Protein AF-A0A1C5XMW9-F1 (afdb_monomer_lite)

Structure (mmCIF, N/CA/C/O backbone):
data_AF-A0A1C5XMW9-F1
#
_entry.id   AF-A0A1C5XMW9-F1
#
loop_
_atom_site.group_PDB
_atom_site.id
_atom_site.type_symbol
_atom_site.label_atom_id
_atom_site.label_alt_id
_atom_site.label_comp_id
_atom_site.label_asym_id
_atom_site.label_entity_id
_atom_site.label_seq_id
_atom_site.pdbx_PDB_ins_code
_atom_site.Cartn_x
_atom_site.Cartn_y
_atom_site.Cartn_z
_atom_site.occupancy
_atom_site.B_iso_or_equiv
_atom_site.auth_seq_id
_atom_site.auth_comp_id
_atom_site.auth_asym_id
_atom_site.auth_atom_id
_atom_site.pdbx_PDB_model_num
ATOM 1 N N . MET A 1 1 ? 2.499 0.140 -16.676 1.00 60.25 1 MET A N 1
ATOM 2 C CA . MET A 1 1 ? 1.889 1.452 -16.329 1.00 60.25 1 MET A CA 1
ATOM 3 C C . MET A 1 1 ? 0.634 1.332 -15.449 1.00 60.25 1 MET A C 1
ATOM 5 O O . MET A 1 1 ? 0.119 2.369 -15.043 1.00 60.25 1 MET A O 1
ATOM 9 N N . VAL A 1 2 ? 0.152 0.121 -15.129 1.00 80.31 2 VAL A N 1
ATOM 10 C CA . VAL A 1 2 ? -1.081 -0.099 -14.345 1.00 80.31 2 VAL A CA 1
ATOM 11 C C . VAL A 1 2 ? -0.810 -0.021 -12.836 1.00 80.31 2 VAL A C 1
ATOM 13 O O . VAL A 1 2 ? -1.486 0.721 -12.133 1.00 80.31 2 VAL A O 1
ATOM 16 N N . PHE A 1 3 ? 0.276 -0.637 -12.359 1.00 84.88 3 PHE A N 1
ATOM 17 C CA . PHE A 1 3 ? 0.562 -0.752 -10.922 1.00 84.88 3 PHE A CA 1
ATOM 18 C C . PHE A 1 3 ? 0.608 0.592 -10.155 1.00 84.88 3 PHE A C 1
ATOM 20 O O . PHE A 1 3 ? -0.081 0.727 -9.143 1.00 84.88 3 PHE A O 1
ATOM 27 N N . PRO A 1 4 ? 1.310 1.650 -10.623 1.00 86.88 4 PRO A N 1
ATOM 28 C CA . PRO A 1 4 ? 1.319 2.933 -9.910 1.00 86.88 4 PRO A CA 1
ATOM 29 C C . PRO A 1 4 ? -0.053 3.615 -9.838 1.00 86.88 4 PRO A C 1
ATOM 31 O O . PRO A 1 4 ? -0.305 4.387 -8.911 1.00 86.88 4 PRO A O 1
ATOM 34 N N . LYS A 1 5 ? -0.937 3.353 -10.812 1.00 88.81 5 LYS A N 1
ATOM 35 C CA . LYS A 1 5 ? -2.299 3.899 -10.820 1.00 88.81 5 LYS A CA 1
ATOM 36 C C . LYS A 1 5 ? -3.150 3.233 -9.747 1.00 88.81 5 LYS A C 1
ATOM 38 O O . LYS A 1 5 ? -3.806 3.948 -8.995 1.00 88.81 5 LYS A O 1
ATOM 43 N N . GLU A 1 6 ? -3.066 1.912 -9.614 1.00 91.00 6 GLU A N 1
ATOM 44 C CA . GLU A 1 6 ? -3.823 1.180 -8.594 1.00 91.00 6 GLU 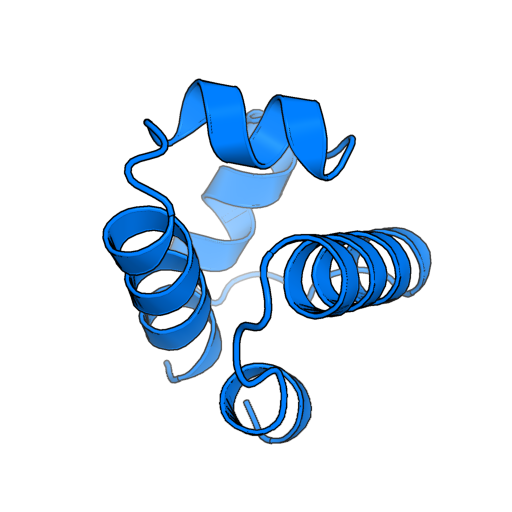A CA 1
ATOM 45 C C . GLU A 1 6 ? -3.342 1.510 -7.179 1.00 91.00 6 GLU A C 1
ATOM 47 O O . GLU A 1 6 ? -4.158 1.799 -6.307 1.00 91.00 6 GLU A O 1
ATOM 52 N N . ILE A 1 7 ? -2.028 1.637 -6.962 1.00 90.69 7 ILE A N 1
ATOM 53 C CA . ILE A 1 7 ? -1.494 2.108 -5.673 1.00 90.69 7 ILE A CA 1
ATOM 54 C C . ILE A 1 7 ? -1.999 3.516 -5.336 1.00 90.69 7 ILE A C 1
ATOM 56 O O . ILE A 1 7 ? -2.402 3.787 -4.203 1.00 90.69 7 ILE A O 1
ATOM 60 N N . LYS A 1 8 ? -2.028 4.426 -6.320 1.00 91.19 8 LYS A N 1
ATOM 61 C CA . LYS A 1 8 ? -2.582 5.771 -6.119 1.00 91.19 8 LYS A CA 1
ATOM 62 C C . LYS A 1 8 ? -4.077 5.719 -5.786 1.00 91.19 8 LYS A C 1
ATOM 64 O O . LYS A 1 8 ? -4.507 6.456 -4.900 1.00 91.19 8 LYS A O 1
ATOM 69 N N . ARG A 1 9 ? -4.844 4.862 -6.463 1.00 93.25 9 ARG A N 1
ATOM 70 C CA . ARG A 1 9 ? -6.284 4.665 -6.241 1.00 93.25 9 ARG A CA 1
ATOM 71 C C . ARG A 1 9 ? -6.569 4.154 -4.828 1.00 93.25 9 ARG A C 1
ATOM 73 O O . ARG A 1 9 ? -7.387 4.759 -4.140 1.00 93.25 9 ARG A O 1
ATOM 80 N N . ILE A 1 10 ? -5.880 3.097 -4.393 1.00 94.06 10 ILE A N 1
ATOM 81 C CA . ILE A 1 10 ? -6.006 2.521 -3.043 1.00 94.06 10 ILE A CA 1
ATOM 82 C C . ILE A 1 10 ? -5.725 3.592 -1.991 1.00 94.06 10 ILE A C 1
ATOM 84 O O . ILE A 1 10 ? -6.560 3.861 -1.130 1.00 94.06 10 ILE A O 1
ATOM 88 N N . ARG A 1 11 ? -4.591 4.286 -2.124 1.00 93.75 11 ARG A N 1
ATOM 89 C CA . ARG A 1 11 ? -4.191 5.347 -1.199 1.00 93.75 11 ARG A CA 1
ATOM 90 C C . ARG A 1 11 ? -5.242 6.454 -1.079 1.00 93.75 11 ARG A C 1
ATOM 92 O O . ARG A 1 11 ? -5.539 6.901 0.025 1.00 93.75 11 ARG A O 1
ATOM 99 N N . GLN A 1 12 ? -5.784 6.915 -2.208 1.00 94.06 12 GLN A N 1
ATOM 100 C CA . GLN A 1 12 ? -6.792 7.976 -2.224 1.00 94.06 12 GLN A CA 1
ATOM 101 C C . GLN A 1 12 ? -8.125 7.526 -1.619 1.00 94.06 12 GLN A C 1
ATOM 103 O O . GLN A 1 12 ? -8.749 8.322 -0.927 1.00 94.06 12 GLN A O 1
ATOM 108 N N . ARG A 1 13 ? -8.539 6.268 -1.828 1.00 93.81 13 ARG A N 1
ATOM 109 C CA . ARG A 1 13 ? -9.750 5.713 -1.200 1.00 93.81 13 ARG A CA 1
ATOM 110 C C . ARG A 1 13 ? -9.645 5.635 0.319 1.00 93.81 13 ARG A C 1
ATOM 112 O O . ARG A 1 13 ? -10.637 5.878 0.992 1.00 93.81 13 ARG A O 1
ATOM 119 N N . CYS A 1 14 ? -8.457 5.344 0.840 1.00 94.25 14 CYS A N 1
ATOM 120 C CA . CYS A 1 14 ? -8.225 5.281 2.281 1.00 94.25 14 CYS A CA 1
ATOM 121 C C . CYS A 1 14 ? -7.861 6.639 2.907 1.00 94.25 14 CYS A C 1
ATOM 123 O O . CYS A 1 14 ? -7.628 6.697 4.107 1.00 94.25 14 CYS A O 1
ATOM 125 N N . PHE A 1 15 ? -7.789 7.724 2.124 1.00 94.38 15 PHE A N 1
ATOM 126 C CA . PHE A 1 15 ? -7.383 9.064 2.581 1.00 94.38 15 PHE A CA 1
ATOM 127 C C . PHE A 1 15 ? -5.955 9.161 3.156 1.00 94.38 15 PHE A C 1
ATOM 129 O O . PHE A 1 15 ? -5.671 10.028 3.977 1.00 94.38 15 PHE A O 1
ATOM 136 N N . PHE A 1 16 ? -5.025 8.327 2.682 1.00 93.81 16 PHE A N 1
ATOM 137 C CA . PHE A 1 16 ? -3.627 8.360 3.132 1.00 93.81 16 PHE A CA 1
ATOM 138 C C . PHE A 1 16 ? -2.782 9.340 2.311 1.00 93.81 16 PHE A C 1
ATOM 140 O O . PHE A 1 16 ? -2.933 9.453 1.084 1.00 93.81 16 PHE A O 1
ATOM 147 N N . THR A 1 17 ? -1.809 10.004 2.940 1.00 92.38 17 THR A N 1
ATOM 148 C CA . THR A 1 17 ? -0.725 10.643 2.182 1.00 92.38 17 THR A CA 1
ATOM 149 C C . THR A 1 17 ? 0.203 9.578 1.592 1.00 92.38 17 THR A C 1
ATOM 151 O O . THR A 1 17 ? 0.092 8.385 1.879 1.00 92.38 17 THR A O 1
ATOM 154 N N . GLN A 1 18 ? 1.094 9.975 0.680 1.00 87.94 18 GLN A N 1
ATOM 155 C CA . GLN A 1 18 ? 2.025 9.022 0.073 1.00 87.94 18 GLN A CA 1
ATOM 156 C C . GLN A 1 18 ? 2.976 8.416 1.110 1.00 87.94 18 GLN A C 1
ATOM 158 O O . GLN A 1 18 ? 3.277 7.230 1.022 1.00 87.94 18 GLN A O 1
ATOM 163 N N . GLN A 1 19 ? 3.416 9.219 2.078 1.00 90.19 19 GLN A N 1
ATOM 164 C CA . GLN A 1 19 ? 4.302 8.764 3.137 1.00 90.19 19 GLN A CA 1
ATOM 165 C C . GLN A 1 19 ? 3.572 7.809 4.085 1.00 90.19 19 GLN A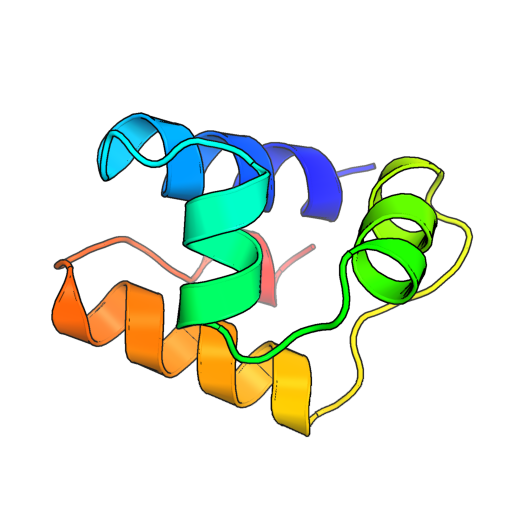 C 1
ATOM 167 O O . GLN A 1 19 ? 4.023 6.676 4.233 1.00 90.19 19 GLN A O 1
ATOM 172 N N . ASP A 1 20 ? 2.405 8.208 4.600 1.00 93.25 20 ASP A N 1
ATOM 173 C CA . ASP A 1 20 ? 1.628 7.388 5.542 1.00 93.25 20 ASP A CA 1
ATOM 174 C C . ASP A 1 20 ? 1.294 6.015 4.952 1.00 93.25 20 ASP A C 1
ATOM 176 O O . ASP A 1 20 ? 1.381 4.996 5.628 1.00 93.25 20 ASP A O 1
ATOM 180 N N . PHE A 1 21 ? 0.935 5.965 3.664 1.00 93.31 21 PHE A N 1
ATOM 181 C CA . PHE A 1 21 ? 0.619 4.699 3.008 1.00 93.31 21 PHE A CA 1
ATOM 182 C C . PHE A 1 21 ? 1.833 3.767 2.950 1.00 93.31 21 PHE A C 1
ATOM 184 O O . PHE A 1 21 ? 1.697 2.571 3.189 1.00 93.31 21 PHE A O 1
ATOM 191 N N . PHE A 1 22 ? 3.017 4.293 2.626 1.00 91.25 22 PHE A N 1
ATOM 192 C CA . PHE A 1 22 ? 4.228 3.477 2.532 1.00 91.25 22 PHE A CA 1
ATOM 193 C C . PHE A 1 22 ? 4.749 3.036 3.897 1.00 91.25 22 PHE A C 1
ATOM 195 O O . PHE A 1 22 ? 5.234 1.912 4.013 1.00 91.25 22 PHE A O 1
ATOM 202 N N . GLU A 1 23 ? 4.589 3.868 4.924 1.00 92.81 23 GLU A N 1
ATOM 203 C CA . GLU A 1 23 ? 4.830 3.471 6.311 1.00 92.81 23 GLU A CA 1
ATOM 204 C C . GLU A 1 23 ? 3.877 2.342 6.734 1.00 92.81 23 GLU A C 1
ATOM 206 O O . GLU A 1 23 ? 4.339 1.324 7.250 1.00 92.81 23 GLU A O 1
ATOM 211 N N . GLU A 1 24 ? 2.584 2.451 6.411 1.00 94.06 24 GLU A N 1
ATOM 212 C CA . GLU A 1 24 ? 1.571 1.438 6.738 1.00 94.06 24 GLU A CA 1
ATOM 213 C C . GLU A 1 24 ? 1.836 0.087 6.046 1.00 94.06 24 GLU A C 1
ATOM 215 O O . GLU A 1 24 ? 1.726 -0.960 6.680 1.00 94.06 24 GLU A O 1
ATOM 220 N N . ILE A 1 25 ? 2.252 0.075 4.771 1.00 93.56 25 ILE A N 1
ATOM 221 C CA . ILE A 1 25 ? 2.649 -1.171 4.080 1.00 93.56 25 ILE A CA 1
ATOM 222 C C . ILE A 1 25 ? 4.101 -1.592 4.372 1.00 93.56 25 ILE A C 1
ATOM 224 O O . ILE A 1 25 ? 4.609 -2.524 3.746 1.00 93.56 25 ILE A O 1
ATOM 228 N N . GLN A 1 26 ? 4.788 -0.914 5.297 1.00 93.44 26 GLN A N 1
ATOM 229 C CA . GLN A 1 26 ? 6.175 -1.175 5.702 1.00 93.44 26 GLN A CA 1
ATOM 230 C C . GLN A 1 26 ? 7.177 -1.184 4.533 1.00 93.44 26 GLN A C 1
ATOM 232 O O . GLN A 1 26 ? 8.097 -2.003 4.467 1.00 93.44 26 GLN A O 1
ATOM 237 N N . VAL A 1 27 ? 7.004 -0.265 3.583 1.00 90.31 27 VAL A N 1
ATOM 238 C CA . VAL A 1 27 ? 7.893 -0.084 2.432 1.00 90.31 27 VAL A CA 1
ATOM 239 C C . VAL A 1 27 ? 8.618 1.247 2.562 1.00 90.31 27 VAL A C 1
ATOM 241 O O . VAL A 1 27 ? 8.011 2.301 2.694 1.00 90.31 27 VAL A O 1
ATOM 244 N N . ALA A 1 28 ? 9.947 1.225 2.456 1.00 86.94 28 AL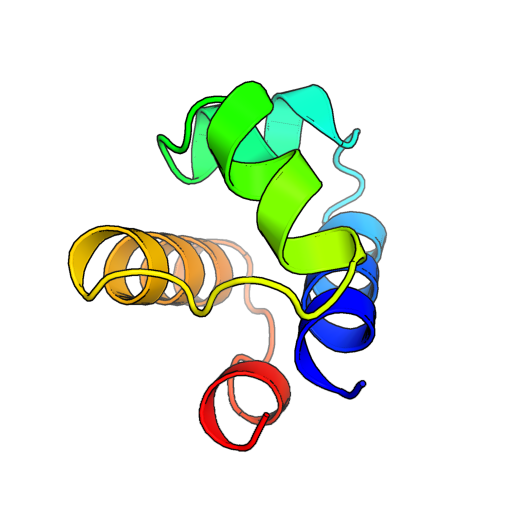A A N 1
ATOM 245 C CA . ALA A 1 28 ? 10.725 2.458 2.463 1.00 86.94 28 ALA A CA 1
ATOM 246 C C . ALA A 1 28 ? 10.345 3.364 1.276 1.00 86.94 28 ALA A C 1
ATOM 248 O O . ALA A 1 28 ? 10.283 2.910 0.128 1.00 86.94 28 ALA A O 1
ATOM 249 N N 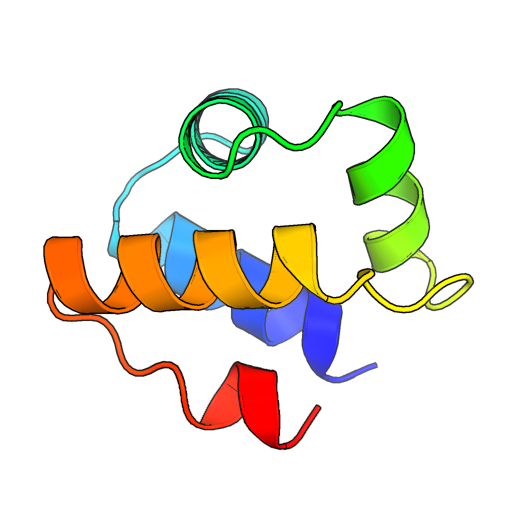. PHE A 1 29 ? 10.188 4.666 1.528 1.00 81.19 29 PHE A N 1
ATOM 250 C CA . PHE A 1 29 ? 9.812 5.665 0.518 1.00 81.19 29 PHE A CA 1
ATOM 251 C C . PHE A 1 29 ? 10.708 5.633 -0.737 1.00 81.19 29 PHE A C 1
ATOM 253 O O . PHE A 1 29 ? 10.236 5.731 -1.871 1.00 81.19 29 PHE A O 1
ATOM 260 N N . THR A 1 30 ? 12.012 5.406 -0.554 1.00 83.69 30 THR A N 1
ATOM 261 C CA . THR A 1 30 ? 12.994 5.268 -1.644 1.00 83.69 30 THR A CA 1
ATOM 262 C C . THR A 1 30 ? 12.712 4.077 -2.563 1.00 83.69 30 THR A C 1
ATOM 264 O O . THR A 1 30 ? 12.984 4.154 -3.762 1.00 83.69 30 THR A O 1
ATOM 267 N N . THR A 1 31 ? 12.148 2.993 -2.027 1.00 84.31 31 THR A N 1
ATOM 268 C CA . THR A 1 31 ? 11.743 1.803 -2.788 1.00 84.31 31 THR A CA 1
ATOM 269 C C . THR A 1 31 ? 10.463 2.080 -3.561 1.00 84.31 31 THR A C 1
ATOM 271 O O . THR A 1 31 ? 10.393 1.804 -4.758 1.00 84.31 31 THR A O 1
ATOM 274 N N . ALA A 1 32 ? 9.479 2.704 -2.919 1.00 79.81 32 ALA A N 1
ATOM 275 C CA . ALA A 1 32 ? 8.202 2.998 -3.548 1.00 79.81 32 ALA A CA 1
ATOM 276 C C . ALA A 1 32 ? 8.306 4.027 -4.690 1.00 79.81 32 ALA A C 1
ATOM 278 O O . ALA A 1 32 ? 7.644 3.888 -5.721 1.00 79.81 32 ALA A O 1
ATOM 279 N N . ASN A 1 33 ? 9.219 5.000 -4.584 1.00 80.12 33 ASN A N 1
ATOM 280 C CA . ASN A 1 33 ? 9.521 5.924 -5.684 1.00 80.12 33 ASN A CA 1
ATOM 281 C C . ASN A 1 33 ? 10.009 5.212 -6.957 1.00 80.12 33 ASN A C 1
ATOM 283 O O . ASN A 1 33 ? 9.825 5.728 -8.061 1.00 80.12 33 ASN A O 1
ATOM 287 N N . ARG A 1 34 ? 10.580 4.004 -6.845 1.00 81.06 34 ARG A N 1
ATOM 288 C CA . ARG A 1 34 ? 10.985 3.205 -8.014 1.00 81.06 34 ARG A CA 1
ATOM 289 C C . ARG A 1 34 ? 9.799 2.551 -8.723 1.00 81.06 34 ARG A C 1
ATOM 291 O O . ARG A 1 34 ? 9.865 2.361 -9.939 1.00 81.06 34 ARG A O 1
ATOM 298 N N . TRP A 1 35 ? 8.705 2.275 -8.008 1.00 81.19 35 TRP A N 1
ATOM 299 C CA . TRP A 1 35 ? 7.471 1.753 -8.605 1.00 81.19 35 TRP A CA 1
ATOM 300 C C . TRP A 1 35 ? 6.828 2.784 -9.535 1.00 81.19 35 TRP A C 1
ATOM 302 O O . TRP A 1 35 ? 6.402 2.437 -10.635 1.00 81.19 35 TRP A O 1
ATOM 312 N N . GLY A 1 36 ? 6.840 4.067 -9.149 1.00 66.06 36 GLY A N 1
ATOM 313 C CA . GLY A 1 36 ? 6.242 5.167 -9.919 1.00 66.06 36 GLY A CA 1
ATOM 314 C C . GLY A 1 36 ? 6.813 5.349 -11.331 1.00 66.06 36 GLY A C 1
ATOM 315 O O . GLY A 1 36 ? 6.094 5.765 -12.234 1.00 66.06 36 GLY A O 1
ATOM 316 N N . GLY A 1 37 ? 8.078 4.974 -11.547 1.00 64.94 37 GLY A N 1
ATOM 317 C CA . GLY A 1 37 ? 8.725 5.022 -12.862 1.00 64.94 37 GLY A CA 1
ATOM 318 C C . GLY A 1 37 ? 8.576 3.752 -13.704 1.00 64.94 37 GLY A C 1
ATOM 319 O O . GLY A 1 37 ? 9.172 3.682 -14.774 1.00 64.94 37 GLY A O 1
ATOM 320 N N . GLY A 1 38 ? 7.872 2.719 -13.217 1.00 63.44 38 GLY A N 1
ATOM 321 C CA . GLY A 1 38 ? 7.803 1.406 -13.875 1.00 63.44 38 GLY A CA 1
ATOM 322 C C . GLY A 1 38 ? 9.142 0.660 -13.921 1.00 63.44 38 GLY A C 1
ATOM 323 O O . GLY A 1 38 ? 9.269 -0.330 -14.635 1.00 63.44 38 GLY A O 1
ATOM 324 N N . LYS A 1 39 ? 10.147 1.132 -13.171 1.00 65.19 39 LYS A N 1
ATOM 325 C CA . LYS A 1 39 ? 11.519 0.606 -13.202 1.00 65.19 39 LYS A CA 1
ATOM 326 C C . LYS A 1 39 ? 11.681 -0.673 -12.386 1.00 65.19 39 LYS A C 1
ATOM 328 O O . LYS A 1 39 ? 12.698 -1.349 -12.510 1.00 65.19 39 LYS A O 1
ATOM 333 N N . THR A 1 40 ? 10.747 -0.979 -11.486 1.00 72.56 40 THR A N 1
ATOM 334 C CA . THR A 1 40 ? 10.872 -2.131 -10.586 1.00 72.56 40 THR A CA 1
ATOM 335 C C . THR A 1 40 ? 9.502 -2.587 -10.101 1.00 72.56 40 THR A C 1
ATOM 337 O O . THR A 1 40 ? 8.660 -1.752 -9.767 1.00 72.56 40 THR A O 1
ATOM 340 N N . LYS A 1 41 ? 9.291 -3.906 -10.050 1.00 77.25 41 LYS A N 1
ATOM 341 C CA . LYS A 1 41 ? 8.113 -4.517 -9.425 1.00 77.25 41 LYS A CA 1
ATOM 342 C C . LYS A 1 41 ? 8.298 -4.595 -7.899 1.00 77.25 41 LYS A C 1
ATOM 344 O O . LYS A 1 41 ? 9.443 -4.644 -7.437 1.00 77.25 41 LYS A O 1
ATOM 349 N N . PRO A 1 42 ? 7.216 -4.604 -7.106 1.00 85.88 42 PRO A N 1
ATOM 350 C CA . PRO A 1 42 ? 7.295 -4.914 -5.682 1.00 85.88 42 PRO A CA 1
ATOM 351 C C . PRO A 1 42 ? 7.841 -6.327 -5.467 1.00 85.88 42 PRO A C 1
ATOM 353 O O . PRO A 1 42 ? 7.630 -7.216 -6.291 1.00 85.88 42 PRO A O 1
ATOM 356 N N . ASN A 1 43 ? 8.526 -6.546 -4.347 1.00 88.31 43 ASN A N 1
ATOM 357 C CA . ASN A 1 43 ? 8.864 -7.900 -3.914 1.00 88.31 43 ASN A CA 1
ATOM 358 C C . ASN A 1 43 ? 7.651 -8.566 -3.235 1.00 88.31 43 ASN A C 1
ATOM 360 O O . ASN A 1 43 ? 6.643 -7.914 -2.958 1.00 88.31 43 ASN A O 1
ATOM 364 N N . PHE A 1 44 ? 7.753 -9.863 -2.940 1.00 88.69 44 PHE A N 1
ATOM 365 C CA . PHE A 1 44 ? 6.655 -10.614 -2.322 1.00 88.69 44 PHE A CA 1
ATOM 366 C C . PHE A 1 44 ? 6.208 -10.049 -0.968 1.00 88.69 44 PHE A C 1
ATOM 368 O O . PHE A 1 44 ? 5.009 -10.020 -0.706 1.00 88.69 44 PHE A O 1
ATOM 375 N N . ASN A 1 45 ? 7.128 -9.540 -0.141 1.00 90.88 45 ASN A N 1
ATOM 376 C CA . ASN A 1 45 ? 6.759 -8.909 1.130 1.00 90.88 45 ASN A CA 1
ATOM 377 C C . ASN A 1 45 ? 5.920 -7.647 0.908 1.00 90.88 45 ASN A C 1
ATOM 379 O O . ASN A 1 45 ? 4.880 -7.488 1.532 1.00 90.88 45 ASN A O 1
ATOM 383 N N . ALA A 1 46 ? 6.321 -6.780 -0.022 1.00 91.38 46 ALA A N 1
ATOM 384 C CA . ALA A 1 46 ? 5.550 -5.594 -0.365 1.00 91.38 46 ALA A CA 1
ATOM 385 C C . ALA A 1 46 ? 4.169 -5.962 -0.931 1.00 91.38 46 ALA A C 1
ATOM 387 O O . ALA A 1 46 ? 3.175 -5.368 -0.529 1.00 91.38 46 ALA A O 1
ATOM 388 N N . MET A 1 47 ? 4.086 -6.970 -1.809 1.00 91.81 47 MET A N 1
ATOM 389 C CA . MET A 1 47 ? 2.801 -7.463 -2.326 1.00 91.81 47 MET A CA 1
ATOM 390 C C . MET A 1 47 ? 1.892 -7.967 -1.201 1.00 91.81 47 MET A C 1
ATOM 392 O O . MET A 1 47 ? 0.717 -7.602 -1.160 1.00 91.81 47 MET A O 1
ATOM 396 N N . LYS A 1 48 ? 2.443 -8.752 -0.267 1.00 94.12 48 LYS A N 1
ATOM 397 C CA . LYS A 1 48 ? 1.726 -9.246 0.912 1.00 94.12 48 LYS A CA 1
ATOM 398 C C . LYS A 1 48 ? 1.200 -8.091 1.766 1.00 94.12 48 LYS A C 1
ATOM 400 O O . LYS A 1 48 ? 0.011 -8.064 2.062 1.00 94.12 48 LYS A O 1
ATOM 405 N N . ASN A 1 49 ? 2.046 -7.118 2.088 1.00 95.19 49 ASN A N 1
ATOM 406 C CA . ASN A 1 49 ? 1.666 -5.989 2.936 1.00 95.19 49 ASN A CA 1
ATOM 407 C C . ASN A 1 49 ? 0.594 -5.106 2.277 1.00 95.19 49 ASN A C 1
ATOM 409 O O . ASN A 1 49 ? -0.336 -4.661 2.944 1.00 95.19 49 ASN A O 1
ATOM 413 N N . ILE A 1 50 ? 0.667 -4.890 0.957 1.00 94.12 50 ILE A N 1
ATOM 414 C CA . ILE A 1 50 ? -0.385 -4.168 0.222 1.00 94.12 50 ILE A CA 1
ATOM 415 C C . ILE A 1 50 ? -1.705 -4.948 0.277 1.00 94.12 50 ILE A C 1
ATOM 417 O O . ILE A 1 50 ? -2.757 -4.344 0.483 1.00 94.12 50 ILE A O 1
ATOM 421 N N . LYS A 1 51 ? -1.669 -6.278 0.123 1.00 94.81 51 LYS A N 1
ATOM 422 C CA . LYS A 1 51 ? -2.867 -7.122 0.218 1.00 94.81 51 LYS A CA 1
ATOM 423 C C . LYS A 1 51 ? -3.491 -7.060 1.613 1.00 94.81 51 LYS A C 1
ATOM 425 O O . LYS A 1 51 ? -4.698 -6.876 1.727 1.00 94.81 51 LYS A O 1
ATOM 430 N N . GLU A 1 52 ? -2.680 -7.157 2.664 1.00 96.12 52 GLU A N 1
ATOM 431 C CA . GLU A 1 52 ? -3.134 -7.030 4.055 1.00 96.12 52 GLU A CA 1
ATOM 432 C C . GLU A 1 52 ? -3.740 -5.649 4.334 1.00 96.12 52 GLU A C 1
ATOM 434 O O . GLU A 1 52 ? -4.818 -5.562 4.924 1.00 96.12 52 GLU A O 1
ATOM 439 N N . PHE A 1 53 ? -3.118 -4.576 3.834 1.00 96.06 53 PHE A N 1
ATOM 440 C CA . PHE A 1 53 ? -3.685 -3.229 3.904 1.00 96.06 53 PHE A CA 1
ATOM 441 C C . PHE A 1 53 ? -5.055 -3.146 3.224 1.00 96.06 53 PHE A C 1
ATOM 443 O O . PHE A 1 53 ? -5.988 -2.576 3.788 1.00 96.06 53 PHE A O 1
ATOM 450 N N . CYS A 1 54 ? -5.191 -3.716 2.025 1.00 95.44 54 CYS A N 1
ATOM 451 C CA . CYS A 1 54 ? -6.447 -3.704 1.279 1.00 95.44 54 CYS A CA 1
ATOM 452 C C . CYS A 1 54 ? -7.553 -4.456 2.032 1.00 95.44 54 CYS A C 1
ATOM 454 O O . CYS A 1 54 ? -8.645 -3.922 2.181 1.00 95.44 54 CYS A O 1
ATOM 456 N N . ILE A 1 55 ? -7.248 -5.630 2.596 1.00 95.75 55 ILE A N 1
ATOM 457 C CA . ILE A 1 55 ? -8.191 -6.403 3.422 1.00 95.75 55 ILE A CA 1
ATOM 458 C C . ILE A 1 55 ? -8.613 -5.609 4.667 1.00 95.75 55 ILE A C 1
ATOM 460 O O . ILE A 1 55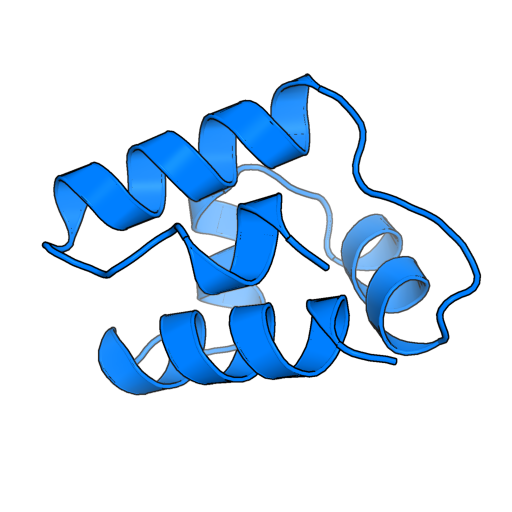 ? -9.798 -5.536 4.976 1.00 95.75 55 ILE A O 1
ATOM 464 N N . LYS A 1 56 ? -7.662 -4.979 5.367 1.00 96.25 56 LYS A N 1
ATOM 465 C CA . LYS A 1 56 ? -7.928 -4.189 6.583 1.00 96.25 56 LYS A CA 1
ATOM 466 C C . LYS A 1 56 ? -8.829 -2.976 6.324 1.00 96.25 56 LYS A C 1
ATOM 468 O O . LYS A 1 56 ? -9.588 -2.592 7.208 1.00 96.25 56 LYS A O 1
ATOM 473 N N . ASN A 1 57 ? -8.724 -2.369 5.143 1.00 94.88 57 ASN A N 1
ATOM 474 C CA . ASN A 1 57 ? -9.446 -1.146 4.781 1.00 94.88 57 ASN A CA 1
ATOM 475 C C . ASN A 1 57 ? -10.650 -1.396 3.853 1.00 94.88 57 ASN A C 1
ATOM 477 O O . ASN A 1 57 ? -11.209 -0.431 3.337 1.00 94.88 57 ASN A O 1
ATOM 481 N N . ASP A 1 58 ? -11.028 -2.659 3.624 1.00 95.00 58 ASP A N 1
ATOM 482 C CA . ASP A 1 58 ? -12.104 -3.062 2.705 1.00 95.00 58 ASP A CA 1
ATOM 483 C C . ASP A 1 58 ? -11.947 -2.468 1.286 1.00 95.00 58 ASP A C 1
ATOM 485 O O . ASP A 1 58 ? -12.854 -1.885 0.690 1.00 95.00 58 ASP A O 1
ATOM 489 N N . VAL A 1 59 ? -10.730 -2.574 0.742 1.00 94.69 59 VAL A N 1
ATOM 490 C CA . VAL A 1 59 ? -10.381 -2.091 -0.599 1.00 94.69 59 VAL 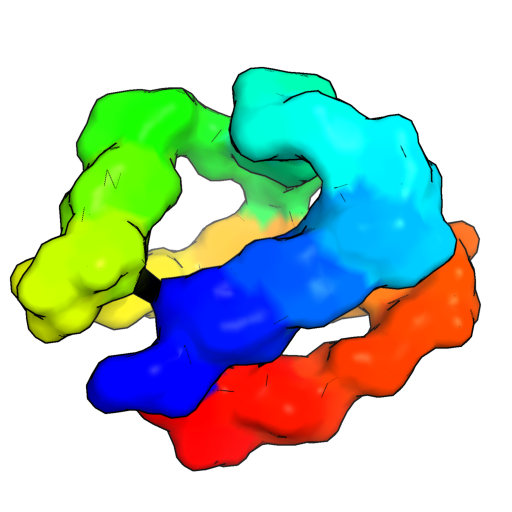A CA 1
ATOM 491 C C . VAL A 1 59 ? -10.079 -3.255 -1.534 1.00 94.69 59 VAL A C 1
ATOM 493 O O . VAL A 1 59 ? -9.388 -4.206 -1.183 1.00 94.69 59 VAL A O 1
ATOM 496 N N . ASP A 1 60 ? -10.572 -3.149 -2.764 1.00 92.81 60 ASP A N 1
ATOM 497 C CA . ASP A 1 60 ? -10.316 -4.111 -3.832 1.00 92.81 60 ASP A CA 1
ATOM 498 C C . ASP A 1 60 ? -8.826 -4.155 -4.227 1.00 92.81 60 ASP A C 1
ATOM 500 O O . ASP A 1 60 ? -8.248 -3.147 -4.644 1.00 92.81 60 ASP A O 1
ATOM 504 N N . TYR A 1 61 ? -8.226 -5.342 -4.108 1.00 91.88 61 TYR A N 1
ATOM 505 C CA . TYR A 1 61 ? -6.828 -5.619 -4.455 1.00 91.88 61 TYR A CA 1
ATOM 506 C C . TYR A 1 61 ? -6.651 -6.127 -5.894 1.00 91.88 61 TYR A C 1
ATOM 508 O O . TYR A 1 61 ? -5.532 -6.123 -6.403 1.00 91.88 61 TYR A O 1
ATOM 516 N N . THR A 1 62 ? -7.730 -6.532 -6.572 1.00 89.88 62 THR A N 1
ATOM 517 C CA . THR A 1 62 ? -7.677 -7.237 -7.866 1.00 89.88 62 THR A CA 1
ATOM 518 C C . THR A 1 62 ? -6.883 -6.453 -8.913 1.00 89.88 62 THR A C 1
ATOM 520 O O . THR A 1 62 ? -6.001 -6.997 -9.573 1.00 89.88 62 THR A O 1
ATOM 523 N N . GLY A 1 63 ? -7.087 -5.132 -8.976 1.00 85.81 63 GLY A N 1
ATOM 524 C CA . GLY A 1 63 ? -6.344 -4.271 -9.898 1.00 85.81 63 GLY A CA 1
ATOM 525 C C . GLY A 1 63 ? -4.827 -4.271 -9.670 1.00 85.81 63 GLY A C 1
ATOM 526 O O . GLY A 1 63 ? -4.072 -4.097 -10.619 1.00 85.81 63 GLY A O 1
ATOM 527 N N . VAL A 1 64 ? -4.356 -4.473 -8.434 1.00 87.31 64 VAL A N 1
ATOM 528 C CA . VAL A 1 64 ? -2.919 -4.564 -8.120 1.00 87.31 64 VAL A CA 1
ATOM 529 C C . VAL A 1 64 ? -2.347 -5.929 -8.504 1.00 87.31 64 VAL A C 1
ATOM 531 O O . VAL A 1 64 ? -1.189 -6.001 -8.909 1.00 87.31 64 VAL A O 1
ATOM 534 N N . GLU A 1 65 ? -3.137 -6.996 -8.381 1.00 84.44 65 GLU A N 1
ATOM 535 C CA . GLU A 1 65 ? -2.739 -8.367 -8.726 1.00 84.44 65 GLU A CA 1
ATOM 536 C C . GLU A 1 65 ? -2.567 -8.562 -10.242 1.00 84.44 65 GLU A C 1
ATOM 538 O O . GLU A 1 65 ? -1.664 -9.274 -10.679 1.00 84.44 65 GLU A O 1
ATOM 543 N N . GLU A 1 66 ? -3.379 -7.872 -11.043 1.00 82.44 66 GLU A N 1
ATOM 544 C CA . GLU A 1 66 ? -3.374 -7.946 -12.511 1.00 82.44 66 GLU A CA 1
ATOM 545 C C . GLU A 1 66 ? -2.356 -6.999 -13.193 1.00 82.44 66 GLU A C 1
ATOM 547 O O . GLU A 1 66 ? -2.214 -7.019 -14.420 1.00 82.44 66 GLU A O 1
ATOM 552 N N . ALA A 1 67 ? -1.657 -6.150 -12.426 1.00 74.81 67 ALA A N 1
ATOM 553 C CA . ALA A 1 67 ? -0.881 -4.996 -12.911 1.00 74.81 67 ALA A CA 1
ATOM 554 C C . ALA A 1 67 ? 0.632 -5.202 -13.120 1.00 74.81 67 ALA A C 1
ATOM 556 O O . ALA A 1 67 ? 1.190 -4.471 -13.985 1.00 74.81 67 ALA A O 1
#

Sequence (67 aa):
MVFPKEIKRIRQRCFFTQQDFFEEIQVAFTTANRWGGGKTKPNFNAMKNIKEFCIKNDVDYTGVEEA

Foldseek 3Di:
DQQVVVLVVLCVVQVHDPVRSCVQLVHDPVRVVCVVVVNDDDDPSSLVSVVVSCVVRVHDCVSNVVD

Radius of gyration: 10.59 Å; chains: 1; bounding box: 25×21×23 Å

Secondary structure (DSSP, 8-state):
--HHHHHHHHHHHTT--HHHHHHHTT--HHHHHHHHTTS-PPPHHHHHHHHHHHHHTT---HHHHT-

pLDDT: mean 87.68, std 8.71, range [60.25, 96.25]